Protein AF-A0A938Q5U3-F1 (afdb_monomer_lite)

Sequence (85 aa):
MARLLITLARRAPHPNAGKLWIDHILSKEVQDYYANEVGVSVGRAGVVLANQRPRKLKCGEIDWPVYLEKLQHYQQAWRKTMNLY

Secondary structure (DSSP, 8-state):
---------TT-SSHHHHHHHHHHHHSHHHHHHHHHTS----SSTT---SS-------PPP--HHHHHHHHHHHHHHHHHHTT--

pLDDT: mean 82.11, std 13.45, range [31.34, 96.19]

Radius of gyration: 17.76 Å; chains: 1; bounding box: 36×38×38 Å

Structure (mmCIF, N/CA/C/O backbone):
data_AF-A0A938Q5U3-F1
#
_entry.id   AF-A0A938Q5U3-F1
#
loop_
_atom_site.group_PDB
_atom_site.id
_atom_site.type_symbol
_atom_site.label_atom_id
_atom_site.label_alt_id
_atom_site.label_comp_id
_atom_site.label_asym_id
_atom_site.label_entity_id
_atom_site.label_seq_id
_atom_site.pdbx_PDB_ins_code
_atom_site.Cartn_x
_atom_site.Cartn_y
_atom_site.Cartn_z
_atom_site.occupancy
_atom_site.B_iso_or_equiv
_atom_site.auth_seq_id
_atom_site.auth_comp_id
_atom_site.auth_asym_id
_atom_site.auth_atom_id
_atom_site.pdbx_PDB_model_num
ATOM 1 N N . MET A 1 1 ? 7.037 7.052 6.031 1.00 35.97 1 MET A N 1
ATOM 2 C CA . MET A 1 1 ? 6.791 6.406 4.717 1.00 35.97 1 MET A CA 1
ATOM 3 C C . MET A 1 1 ? 5.517 5.564 4.821 1.00 35.97 1 MET A C 1
ATOM 5 O O . MET A 1 1 ? 5.515 4.566 5.533 1.00 35.97 1 MET A O 1
ATOM 9 N N . ALA A 1 2 ? 4.402 5.999 4.227 1.00 31.34 2 ALA A N 1
ATOM 10 C CA . ALA A 1 2 ? 3.163 5.219 4.229 1.00 31.34 2 ALA A CA 1
ATOM 11 C C . ALA A 1 2 ? 3.302 4.075 3.218 1.00 31.34 2 ALA A C 1
ATOM 13 O O . ALA A 1 2 ? 3.233 4.294 2.011 1.00 31.34 2 ALA A O 1
ATOM 14 N N . ARG A 1 3 ? 3.584 2.862 3.703 1.00 46.56 3 ARG A N 1
ATOM 15 C CA . ARG A 1 3 ? 3.499 1.662 2.868 1.00 46.56 3 ARG A CA 1
ATOM 16 C C . ARG A 1 3 ? 2.019 1.427 2.584 1.00 46.56 3 ARG A C 1
ATOM 18 O O . ARG A 1 3 ? 1.253 1.227 3.521 1.00 46.56 3 ARG A O 1
ATOM 25 N N . LEU A 1 4 ? 1.627 1.450 1.310 1.00 49.59 4 LEU A N 1
ATOM 26 C CA . LEU A 1 4 ? 0.404 0.786 0.859 1.00 49.59 4 LEU A CA 1
ATOM 27 C C . LEU A 1 4 ? 0.476 -0.658 1.370 1.00 49.59 4 LEU A C 1
ATOM 29 O O . LEU A 1 4 ? 1.290 -1.453 0.902 1.00 49.59 4 LEU A O 1
ATOM 33 N N . LEU A 1 5 ? -0.296 -0.952 2.413 1.00 60.88 5 LEU A N 1
ATOM 34 C CA . LEU A 1 5 ? -0.344 -2.258 3.055 1.00 60.88 5 LEU A CA 1
ATOM 35 C C . LEU A 1 5 ? -1.225 -3.157 2.191 1.00 60.88 5 LEU A C 1
ATOM 37 O O . LEU A 1 5 ? -2.415 -3.322 2.434 1.00 60.88 5 LEU A O 1
ATOM 41 N N . ILE A 1 6 ? -0.634 -3.699 1.131 1.00 78.56 6 ILE A N 1
ATOM 42 C CA . ILE A 1 6 ? -1.242 -4.799 0.396 1.00 78.56 6 ILE A CA 1
ATOM 43 C C . ILE A 1 6 ? -0.902 -6.079 1.154 1.00 78.56 6 ILE A C 1
ATOM 45 O O . ILE A 1 6 ? 0.262 -6.348 1.447 1.00 78.56 6 ILE A O 1
ATOM 49 N N . THR A 1 7 ? -1.922 -6.862 1.490 1.00 85.25 7 THR A N 1
ATOM 50 C CA . THR A 1 7 ? -1.765 -8.109 2.237 1.00 85.25 7 THR A CA 1
ATOM 51 C C . THR A 1 7 ? -2.649 -9.203 1.657 1.00 85.25 7 THR A C 1
ATOM 53 O O . THR A 1 7 ? -3.707 -8.931 1.089 1.00 85.25 7 THR A O 1
ATOM 56 N N . LEU A 1 8 ? -2.216 -10.452 1.813 1.00 90.38 8 LEU A N 1
ATOM 57 C CA . LEU A 1 8 ? -3.013 -11.619 1.468 1.00 90.38 8 LEU A CA 1
ATOM 58 C C . LEU A 1 8 ? -3.892 -12.005 2.662 1.00 90.38 8 LEU A C 1
ATOM 60 O O . LEU A 1 8 ? -3.405 -12.161 3.782 1.00 90.38 8 LEU A O 1
ATOM 64 N N . ALA A 1 9 ? -5.188 -12.210 2.426 1.00 90.12 9 ALA A N 1
ATOM 65 C CA . ALA A 1 9 ? -6.088 -12.683 3.471 1.00 90.12 9 ALA A CA 1
ATOM 66 C C . ALA A 1 9 ? -5.656 -14.069 3.986 1.00 90.12 9 ALA A C 1
ATOM 68 O O . ALA A 1 9 ? -5.373 -14.977 3.202 1.00 90.12 9 ALA A O 1
ATOM 69 N N . ARG A 1 10 ? -5.676 -14.263 5.313 1.00 87.25 10 ARG A N 1
ATOM 70 C CA . ARG A 1 10 ? -5.202 -15.496 5.979 1.00 87.25 10 ARG A CA 1
ATOM 71 C C . ARG A 1 10 ? -5.867 -16.780 5.465 1.00 87.25 10 ARG A C 1
ATOM 73 O O . ARG A 1 10 ? -5.262 -17.843 5.530 1.00 87.25 10 ARG A O 1
ATOM 80 N N . ARG A 1 11 ? -7.109 -16.692 4.986 1.00 92.88 11 ARG A N 1
ATOM 81 C CA . ARG A 1 11 ? -7.888 -17.814 4.438 1.00 92.88 11 ARG A CA 1
ATOM 82 C C . ARG A 1 11 ? -8.316 -17.554 2.993 1.00 92.88 11 ARG A C 1
ATOM 84 O O . ARG A 1 11 ? -9.435 -17.883 2.615 1.00 92.88 11 ARG A O 1
ATOM 91 N N . ALA A 1 12 ? -7.457 -16.907 2.204 1.00 92.88 12 ALA A N 1
ATOM 92 C CA . ALA A 1 12 ? -7.731 -16.701 0.788 1.00 92.88 12 ALA A CA 1
ATOM 93 C C . ALA A 1 12 ? -7.970 -18.062 0.098 1.00 92.88 12 ALA A C 1
ATOM 95 O O . ALA A 1 12 ? -7.135 -18.954 0.255 1.00 92.88 12 ALA A O 1
ATOM 96 N N . PRO A 1 13 ? -9.062 -18.232 -0.673 1.00 94.62 13 PRO A N 1
ATOM 97 C CA . PRO A 1 13 ? -9.375 -19.501 -1.340 1.00 94.62 13 PRO A CA 1
ATOM 98 C C . PRO A 1 13 ? -8.335 -19.869 -2.409 1.00 94.62 13 PRO A C 1
ATOM 100 O O . PRO A 1 13 ? -8.126 -21.042 -2.704 1.00 94.62 13 PRO A O 1
ATOM 103 N N . HIS A 1 14 ? -7.636 -18.866 -2.949 1.00 95.50 14 HIS A N 1
ATOM 104 C CA . HIS A 1 14 ? -6.583 -19.030 -3.949 1.00 95.50 14 HIS A CA 1
ATOM 105 C C . HIS A 1 14 ? -5.318 -18.259 -3.534 1.00 95.50 14 HIS A C 1
ATOM 107 O O . HIS A 1 14 ? -5.023 -17.193 -4.082 1.00 95.50 14 HIS A O 1
ATOM 113 N N . PRO A 1 15 ? -4.542 -18.762 -2.556 1.00 93.94 15 PRO A N 1
ATOM 114 C CA . PRO A 1 15 ? -3.419 -18.018 -1.989 1.00 93.94 15 PRO A CA 1
ATOM 115 C C . PRO A 1 15 ? -2.278 -17.810 -2.994 1.00 93.94 15 PRO A C 1
ATOM 117 O O . PRO A 1 15 ? -1.623 -16.772 -2.968 1.00 93.94 15 PRO A O 1
ATOM 120 N N . ASN A 1 16 ? -2.060 -18.758 -3.909 1.00 95.62 16 ASN A N 1
ATOM 121 C CA . ASN A 1 16 ?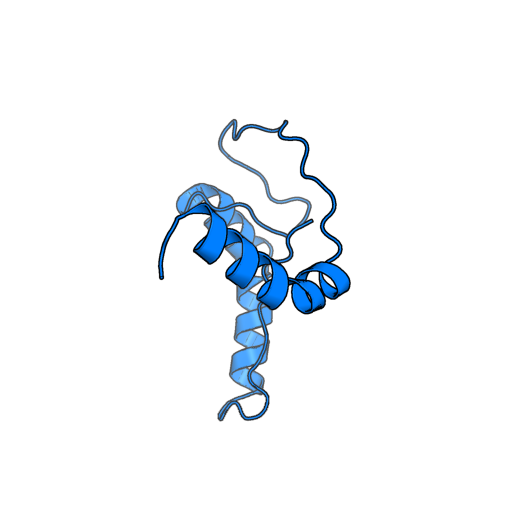 -1.015 -18.646 -4.930 1.00 95.62 16 ASN A CA 1
ATOM 122 C C . ASN A 1 16 ? -1.356 -17.588 -5.987 1.00 95.62 16 ASN A C 1
ATOM 124 O O . ASN A 1 16 ? -0.496 -16.787 -6.336 1.00 95.62 16 ASN A O 1
ATOM 128 N N . ALA A 1 17 ? -2.615 -17.526 -6.430 1.00 95.62 17 ALA A N 1
ATOM 129 C CA . ALA A 1 17 ? -3.075 -16.463 -7.322 1.00 95.62 17 ALA A CA 1
ATOM 130 C C . ALA A 1 17 ? -2.948 -15.085 -6.655 1.00 95.62 17 ALA A C 1
ATOM 132 O O . ALA A 1 17 ? -2.483 -14.136 -7.278 1.00 95.62 17 ALA A O 1
ATOM 133 N N . GLY A 1 18 ? -3.282 -14.991 -5.363 1.00 94.88 18 GLY A N 1
ATOM 134 C CA . GLY A 1 18 ? -3.096 -13.764 -4.593 1.00 94.88 18 GLY A CA 1
ATOM 135 C C . GLY A 1 18 ? -1.631 -13.327 -4.503 1.00 94.88 18 GLY A C 1
ATOM 136 O O . GLY A 1 18 ? -1.348 -12.146 -4.664 1.00 94.88 18 GLY A O 1
ATOM 137 N N . LYS A 1 19 ? -0.687 -14.259 -4.314 1.00 94.50 19 LYS A N 1
ATOM 138 C CA . LYS A 1 19 ? 0.755 -13.950 -4.346 1.00 94.50 19 LYS A CA 1
ATOM 139 C C . LYS A 1 19 ? 1.200 -13.424 -5.709 1.00 94.50 19 LYS A C 1
ATOM 141 O O . LYS A 1 19 ? 1.802 -12.362 -5.762 1.00 94.50 19 LYS A O 1
ATOM 146 N N . LEU A 1 20 ? 0.831 -14.111 -6.794 1.00 96.19 20 LEU A N 1
ATOM 147 C CA . LEU A 1 20 ? 1.160 -13.673 -8.156 1.00 96.19 20 LEU A CA 1
ATOM 148 C C . LEU A 1 20 ? 0.594 -12.284 -8.459 1.00 96.19 20 LEU A C 1
ATOM 150 O O . LEU A 1 20 ? 1.257 -11.462 -9.084 1.00 96.19 20 LEU A O 1
ATOM 154 N N . TRP A 1 21 ? -0.617 -12.003 -7.983 1.00 94.56 21 TRP A N 1
ATOM 155 C CA . TRP A 1 21 ? -1.216 -10.686 -8.125 1.00 94.56 21 TRP A CA 1
ATOM 156 C C . TRP A 1 21 ? -0.450 -9.616 -7.337 1.00 94.56 21 TRP A C 1
ATOM 158 O O . TRP A 1 21 ? -0.185 -8.547 -7.879 1.00 94.56 21 TRP A O 1
ATOM 168 N N . ILE A 1 22 ? -0.038 -9.908 -6.097 1.00 93.38 22 ILE A N 1
ATOM 169 C CA . ILE A 1 22 ? 0.795 -9.002 -5.288 1.00 93.38 22 ILE A CA 1
ATOM 170 C C . ILE A 1 22 ? 2.136 -8.729 -5.983 1.00 93.38 22 ILE A C 1
ATOM 172 O O . ILE A 1 22 ? 2.551 -7.573 -6.079 1.00 93.38 22 ILE A O 1
ATOM 176 N N . ASP A 1 23 ? 2.790 -9.759 -6.512 1.00 93.88 23 ASP A N 1
ATOM 177 C CA . ASP A 1 23 ? 4.048 -9.605 -7.246 1.00 93.88 23 ASP A CA 1
ATOM 178 C C . ASP A 1 23 ? 3.854 -8.741 -8.498 1.00 93.88 23 ASP A C 1
ATOM 180 O O . ASP A 1 23 ? 4.644 -7.832 -8.769 1.00 93.88 23 ASP A O 1
ATOM 184 N N . HIS A 1 24 ? 2.760 -8.969 -9.229 1.00 93.69 24 HIS A N 1
ATOM 185 C CA . HIS A 1 24 ? 2.416 -8.206 -10.421 1.00 93.69 24 HIS A CA 1
ATOM 186 C C . HIS A 1 24 ? 2.181 -6.725 -10.108 1.00 93.69 24 HIS A C 1
ATOM 188 O O . HIS A 1 24 ? 2.808 -5.866 -10.728 1.00 93.69 24 HIS A O 1
ATOM 194 N N . ILE A 1 25 ? 1.345 -6.388 -9.124 1.00 92.25 25 ILE A N 1
ATOM 195 C CA . ILE A 1 25 ? 1.052 -4.978 -8.819 1.00 92.25 25 ILE A CA 1
ATOM 196 C C . ILE A 1 25 ? 2.249 -4.235 -8.225 1.00 92.25 25 ILE A C 1
ATOM 198 O O . ILE A 1 25 ? 2.332 -3.019 -8.374 1.00 92.25 25 ILE A O 1
ATOM 202 N N . LEU A 1 26 ? 3.174 -4.936 -7.561 1.00 90.81 26 LEU A N 1
ATOM 203 C CA . LEU A 1 26 ? 4.414 -4.360 -7.029 1.00 90.81 26 LEU A CA 1
ATOM 204 C C . LEU A 1 26 ? 5.544 -4.309 -8.067 1.00 90.81 26 LEU A C 1
ATOM 206 O O . LEU A 1 26 ? 6.609 -3.743 -7.783 1.00 90.81 26 LEU A O 1
ATOM 210 N N . SER A 1 27 ? 5.340 -4.880 -9.256 1.00 91.75 27 SER A N 1
ATOM 211 C CA . SER A 1 27 ? 6.294 -4.821 -10.361 1.00 91.75 27 SER A CA 1
ATOM 212 C C . SER A 1 27 ? 6.579 -3.377 -10.783 1.00 91.75 27 SER A C 1
ATOM 214 O O . SER A 1 27 ? 5.789 -2.463 -10.547 1.00 91.75 27 SER A O 1
ATOM 216 N N . LYS A 1 28 ? 7.742 -3.149 -11.404 1.00 91.62 28 LYS A N 1
ATOM 217 C CA . LYS A 1 28 ? 8.119 -1.805 -11.861 1.00 91.62 28 LYS A CA 1
ATOM 218 C C . LYS A 1 28 ? 7.126 -1.261 -12.885 1.00 91.62 28 LYS A C 1
ATOM 220 O O . LYS A 1 28 ? 6.692 -0.130 -12.732 1.00 91.62 28 LYS A O 1
ATOM 225 N N . GLU A 1 29 ? 6.755 -2.078 -13.861 1.00 91.81 29 GLU A N 1
ATOM 226 C CA . GLU A 1 29 ? 5.834 -1.709 -14.935 1.00 91.81 29 GLU A CA 1
ATOM 227 C C . GLU A 1 29 ? 4.489 -1.217 -14.391 1.00 91.81 29 GLU A C 1
ATOM 229 O O . GLU A 1 29 ? 4.044 -0.119 -14.716 1.00 91.81 29 GLU A O 1
ATOM 234 N N . VAL A 1 30 ? 3.879 -1.981 -13.484 1.00 92.31 30 VAL A N 1
ATOM 235 C CA . VAL A 1 30 ? 2.576 -1.615 -12.921 1.00 92.31 30 VAL A CA 1
ATOM 236 C C . VAL A 1 30 ? 2.684 -0.396 -12.003 1.00 92.31 30 VAL A C 1
ATOM 238 O O . VAL A 1 30 ? 1.806 0.466 -12.006 1.00 92.31 30 VAL A O 1
ATOM 241 N N . GLN A 1 31 ? 3.770 -0.269 -11.237 1.00 90.94 31 GLN A N 1
ATOM 242 C CA . GLN A 1 31 ? 4.010 0.924 -10.422 1.00 90.94 31 GLN A CA 1
ATOM 243 C C . GLN A 1 31 ? 4.274 2.168 -11.293 1.00 90.94 31 GLN A C 1
ATOM 245 O O . GLN A 1 31 ? 3.801 3.248 -10.948 1.00 90.94 31 GLN A O 1
ATOM 250 N N . ASP A 1 32 ? 4.961 2.036 -12.431 1.00 89.88 32 ASP A N 1
ATOM 251 C CA . ASP A 1 32 ? 5.134 3.121 -13.403 1.00 89.88 32 ASP A CA 1
ATOM 252 C C . ASP A 1 32 ? 3.772 3.526 -14.002 1.00 89.88 32 ASP A C 1
ATOM 254 O O . ASP A 1 32 ? 3.466 4.717 -14.054 1.00 89.88 32 ASP A O 1
ATOM 258 N N . TYR A 1 33 ? 2.913 2.566 -14.364 1.00 90.12 33 TYR A N 1
ATOM 259 C CA . TYR A 1 33 ? 1.542 2.838 -14.821 1.00 90.12 33 TYR A CA 1
ATOM 260 C C . TYR A 1 33 ? 0.722 3.594 -13.763 1.00 90.12 33 TYR A C 1
ATOM 262 O O . TYR A 1 33 ? 0.187 4.669 -14.034 1.00 90.12 33 TYR A O 1
ATOM 270 N N . TYR A 1 34 ? 0.673 3.103 -12.521 1.00 88.75 34 TYR A N 1
ATOM 271 C CA . TYR A 1 34 ? -0.053 3.769 -11.431 1.00 88.75 34 TYR A CA 1
ATOM 272 C C . TYR A 1 34 ? 0.449 5.196 -11.172 1.00 88.75 34 TYR A C 1
ATOM 274 O O . TYR A 1 34 ? -0.330 6.117 -10.901 1.00 88.75 34 TYR A O 1
ATOM 282 N N . ALA A 1 35 ? 1.760 5.394 -11.267 1.00 85.75 35 ALA A N 1
ATOM 283 C CA . ALA A 1 35 ? 2.382 6.684 -11.037 1.00 85.75 35 ALA A CA 1
ATOM 284 C C . ALA A 1 35 ? 2.224 7.672 -12.201 1.00 85.75 35 ALA A C 1
ATOM 286 O O . ALA A 1 35 ? 2.410 8.869 -11.992 1.00 85.75 35 ALA A O 1
ATOM 287 N N . ASN A 1 36 ? 1.878 7.233 -13.405 1.00 86.75 36 ASN A N 1
ATOM 288 C CA . ASN A 1 36 ? 1.801 8.129 -14.561 1.00 86.75 36 ASN A CA 1
ATOM 289 C C . ASN A 1 36 ? 0.377 8.285 -15.077 1.00 86.75 36 ASN A C 1
ATOM 291 O O . ASN A 1 36 ? -0.077 9.415 -15.230 1.00 86.75 36 ASN A O 1
ATOM 295 N N . GLU A 1 37 ? -0.354 7.183 -15.196 1.00 87.94 37 GLU A N 1
ATOM 296 C CA . GLU A 1 37 ? -1.709 7.169 -15.746 1.00 87.94 37 GLU A CA 1
ATOM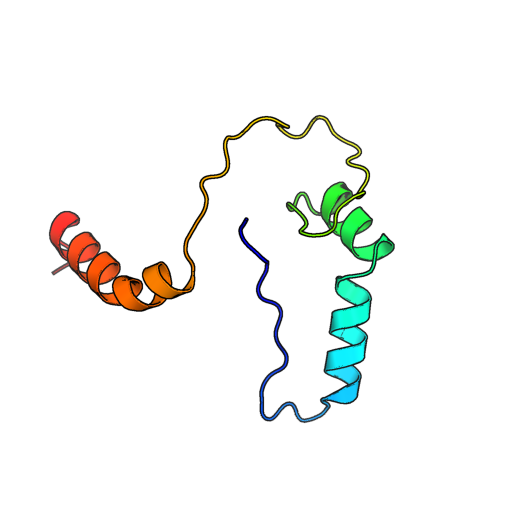 297 C C . GLU A 1 37 ? -2.769 7.405 -14.668 1.00 87.94 37 GLU A C 1
ATOM 299 O O . GLU A 1 37 ? -3.736 8.131 -14.876 1.00 87.94 37 GLU A O 1
ATOM 304 N N . VAL A 1 38 ? -2.582 6.827 -13.475 1.00 85.88 38 VAL A N 1
ATOM 305 C CA . VAL A 1 38 ? -3.616 6.849 -12.420 1.00 85.88 38 VAL A CA 1
ATOM 306 C C . VAL A 1 38 ? -3.462 8.030 -11.458 1.00 85.88 38 VAL A C 1
ATOM 308 O O . VAL A 1 38 ? -4.389 8.373 -10.731 1.00 85.88 38 VAL A O 1
ATOM 311 N N . GLY A 1 39 ? -2.303 8.688 -11.420 1.00 79.19 39 GLY A N 1
ATOM 312 C CA . GLY A 1 39 ? -2.134 9.854 -10.546 1.00 79.19 39 GLY A CA 1
ATOM 313 C C . GLY A 1 39 ? -1.761 9.528 -9.087 1.00 79.19 39 GLY A C 1
ATOM 314 O O . GLY A 1 39 ? -1.655 10.445 -8.276 1.00 79.19 39 GLY A O 1
ATOM 315 N N . VAL A 1 40 ? -1.470 8.266 -8.733 1.00 80.31 40 VAL A N 1
ATOM 316 C CA . VAL A 1 40 ? -1.194 7.863 -7.332 1.00 80.31 40 VAL A CA 1
ATOM 317 C C . VAL A 1 40 ? 0.290 7.834 -6.980 1.00 80.31 40 VAL A C 1
ATOM 319 O O . VAL A 1 40 ? 1.143 7.568 -7.828 1.00 80.31 40 VAL A O 1
ATOM 322 N N . SER A 1 41 ? 0.627 8.134 -5.725 1.00 79.69 41 SER A N 1
ATOM 323 C CA . SER A 1 41 ? 1.987 7.960 -5.199 1.00 79.69 41 SER A CA 1
ATOM 324 C C . SER A 1 41 ? 2.290 6.481 -4.985 1.00 79.69 41 SER A C 1
ATOM 326 O O . SER A 1 41 ? 1.481 5.752 -4.416 1.00 79.69 41 SER A O 1
ATOM 328 N N . VAL A 1 42 ? 3.474 6.053 -5.411 1.00 83.31 42 VAL A N 1
ATOM 329 C CA . VAL A 1 42 ? 3.889 4.647 -5.407 1.00 83.31 42 VAL A CA 1
ATOM 330 C C . VAL A 1 42 ? 5.017 4.391 -4.420 1.00 83.31 42 VAL A C 1
ATOM 332 O O . VAL A 1 42 ? 5.823 5.273 -4.126 1.00 83.31 42 VAL A O 1
ATOM 335 N N . GLY A 1 43 ? 5.066 3.169 -3.887 1.00 79.69 43 GLY A N 1
ATOM 336 C CA . GLY A 1 43 ? 6.052 2.780 -2.876 1.00 79.69 43 GLY A CA 1
ATOM 337 C C . GLY A 1 43 ? 7.396 2.332 -3.453 1.00 79.69 43 GLY A C 1
ATOM 338 O O . GLY A 1 43 ? 8.377 2.248 -2.713 1.00 79.69 43 GLY A O 1
ATOM 339 N N . ARG A 1 44 ? 7.455 2.018 -4.754 1.00 83.38 44 ARG A N 1
ATOM 340 C CA . ARG A 1 44 ? 8.657 1.486 -5.403 1.00 83.38 44 ARG A CA 1
ATOM 341 C C . ARG A 1 44 ? 9.644 2.604 -5.743 1.00 83.38 44 ARG A C 1
ATOM 343 O O . ARG A 1 44 ? 9.303 3.566 -6.426 1.00 83.38 44 ARG A O 1
ATOM 350 N N . ALA A 1 45 ? 10.890 2.449 -5.301 1.00 81.94 45 ALA A N 1
ATOM 351 C CA . ALA A 1 45 ? 11.980 3.336 -5.695 1.00 81.94 45 ALA A CA 1
ATOM 352 C C . ALA A 1 45 ? 12.311 3.181 -7.193 1.00 81.94 45 ALA A C 1
ATOM 354 O O . ALA A 1 45 ? 12.171 2.096 -7.758 1.00 81.94 45 ALA A O 1
ATOM 355 N N . GLY A 1 46 ? 12.768 4.259 -7.837 1.00 81.06 46 GLY A N 1
ATOM 356 C CA . GLY A 1 46 ? 13.163 4.236 -9.254 1.00 81.06 46 GLY A CA 1
ATOM 357 C C . GLY A 1 46 ? 11.997 4.219 -10.252 1.00 81.06 46 GLY A C 1
ATOM 358 O O . GLY A 1 46 ? 12.196 3.903 -11.428 1.00 81.06 46 GLY A O 1
ATOM 359 N N . VAL A 1 47 ? 10.781 4.538 -9.805 1.00 82.75 47 VAL A N 1
ATOM 360 C CA . VAL A 1 47 ? 9.660 4.835 -10.706 1.00 82.75 47 VAL A CA 1
ATOM 361 C C . VAL A 1 47 ? 9.890 6.189 -11.369 1.00 82.75 47 VAL A C 1
ATOM 363 O O . VAL A 1 47 ? 10.212 7.175 -10.700 1.00 82.75 47 VAL A O 1
ATOM 366 N N . VAL A 1 48 ? 9.761 6.223 -12.694 1.00 78.88 48 VAL A N 1
ATOM 367 C CA . VAL A 1 48 ? 9.955 7.445 -13.481 1.00 78.88 48 VAL A CA 1
ATOM 368 C C . VAL A 1 48 ? 8.622 8.178 -13.529 1.00 78.88 48 VAL A C 1
ATOM 370 O O . VAL A 1 48 ? 7.649 7.666 -14.071 1.00 78.88 48 VAL A O 1
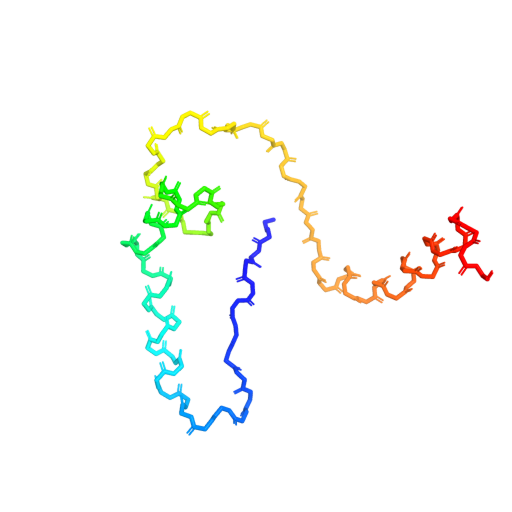ATOM 373 N N . LEU A 1 49 ? 8.573 9.367 -12.933 1.00 76.50 49 LEU A N 1
ATOM 374 C CA . LEU A 1 49 ? 7.383 10.214 -12.943 1.00 76.50 49 LEU A CA 1
ATOM 375 C C . LEU A 1 49 ? 7.417 11.108 -14.187 1.00 76.50 49 LEU A C 1
ATOM 377 O O . LEU A 1 49 ? 8.320 11.934 -14.318 1.00 76.50 49 LEU A O 1
ATOM 381 N N . ALA A 1 50 ? 6.428 10.955 -15.064 1.00 70.31 50 ALA A N 1
ATOM 382 C CA . ALA A 1 50 ? 6.258 11.711 -16.302 1.00 70.31 50 ALA A CA 1
ATOM 383 C C . ALA A 1 50 ? 5.994 13.203 -16.042 1.00 70.31 50 ALA A C 1
ATOM 385 O O . ALA A 1 50 ? 6.427 14.053 -16.813 1.00 70.31 50 ALA A O 1
ATOM 386 N N . ASN A 1 51 ? 5.347 13.535 -14.917 1.00 66.50 51 ASN A N 1
ATOM 387 C CA . ASN A 1 51 ? 4.944 14.902 -14.582 1.00 66.50 51 ASN A CA 1
ATOM 388 C C . ASN A 1 51 ? 5.730 15.476 -13.392 1.00 66.50 51 ASN A C 1
ATOM 390 O O . ASN A 1 51 ? 6.185 14.741 -12.509 1.00 66.50 51 ASN A O 1
ATOM 394 N N . GLN A 1 52 ? 5.826 16.813 -13.326 1.00 60.56 52 GLN A N 1
ATOM 395 C CA . GLN A 1 52 ? 6.382 17.599 -12.210 1.00 60.56 52 GLN A CA 1
ATOM 396 C C . GLN A 1 52 ? 5.513 17.506 -10.939 1.00 60.56 52 GLN A C 1
ATOM 398 O O . GLN A 1 52 ? 5.124 18.514 -10.351 1.00 60.56 52 GLN A O 1
ATOM 403 N N . ARG A 1 53 ? 5.172 16.292 -10.496 1.00 63.59 53 ARG A N 1
ATOM 404 C CA . ARG A 1 53 ? 4.492 16.091 -9.217 1.00 63.59 53 ARG A CA 1
ATOM 405 C C . ARG A 1 53 ? 5.290 16.788 -8.118 1.00 63.59 53 ARG A C 1
ATOM 407 O O . ARG A 1 53 ? 6.522 16.731 -8.163 1.00 63.59 53 ARG A O 1
ATOM 414 N N . PRO A 1 54 ? 4.629 17.433 -7.144 1.00 62.16 54 PRO A N 1
ATOM 415 C CA . PRO A 1 54 ? 5.308 18.196 -6.106 1.00 62.16 54 PRO A CA 1
ATOM 416 C C . PRO A 1 54 ? 6.336 17.312 -5.389 1.00 62.16 54 PRO A C 1
ATOM 418 O O . PRO A 1 54 ? 5.999 16.466 -4.568 1.00 62.16 54 PRO A O 1
ATOM 421 N N . ARG A 1 55 ? 7.620 17.505 -5.720 1.00 61.38 55 ARG A N 1
ATOM 422 C CA . ARG A 1 55 ? 8.734 16.667 -5.241 1.00 61.38 55 ARG A CA 1
ATOM 423 C C . ARG A 1 55 ? 9.126 16.948 -3.784 1.00 61.38 55 ARG A C 1
ATOM 425 O O . ARG A 1 55 ? 10.115 16.400 -3.312 1.00 61.38 55 ARG A O 1
ATOM 432 N N . LYS A 1 56 ? 8.428 17.850 -3.085 1.00 59.56 56 LYS A N 1
ATOM 433 C CA . LYS A 1 56 ? 8.939 18.476 -1.853 1.00 59.56 56 LYS A CA 1
ATOM 434 C C . LYS A 1 56 ? 7.884 18.695 -0.769 1.00 59.56 56 LYS A C 1
ATOM 436 O O . LYS A 1 56 ? 7.841 19.756 -0.156 1.00 59.56 56 LYS A O 1
ATOM 441 N N . LEU A 1 57 ? 7.059 17.693 -0.490 1.00 67.69 57 LEU A N 1
ATOM 442 C CA . LEU A 1 57 ? 6.370 17.661 0.799 1.00 67.69 57 LEU A CA 1
ATOM 443 C C . LEU A 1 57 ? 7.262 16.925 1.798 1.00 67.69 57 LEU A C 1
ATOM 445 O O . LEU A 1 57 ? 7.732 15.823 1.518 1.00 67.69 57 LEU A O 1
ATOM 449 N N . LYS A 1 58 ? 7.517 17.538 2.961 1.00 70.31 58 LYS A N 1
ATOM 450 C CA . LYS A 1 58 ? 8.115 16.822 4.091 1.00 70.31 58 LYS A CA 1
ATOM 451 C C . LYS A 1 58 ? 7.101 15.773 4.540 1.00 70.31 58 LYS A C 1
ATOM 453 O O . LYS A 1 58 ? 6.147 16.094 5.242 1.00 70.31 58 LYS A O 1
ATOM 458 N N . CYS A 1 59 ? 7.275 14.529 4.106 1.00 67.62 59 CYS A N 1
ATOM 459 C CA . CYS A 1 59 ? 6.536 13.425 4.695 1.00 67.62 59 CYS A CA 1
ATOM 460 C C . CYS A 1 59 ? 7.069 13.202 6.106 1.00 67.62 59 CYS A C 1
ATOM 462 O O . CYS A 1 59 ? 8.235 12.852 6.274 1.00 67.62 59 CYS A O 1
ATOM 464 N N . GLY A 1 60 ? 6.209 13.392 7.104 1.00 74.31 60 GLY A N 1
ATOM 465 C CA . GLY A 1 60 ? 6.505 12.954 8.460 1.00 74.31 60 GLY A CA 1
ATOM 466 C C . GLY A 1 60 ? 6.749 11.445 8.507 1.00 74.31 60 GLY A C 1
ATOM 467 O O . GLY A 1 60 ? 6.219 10.667 7.698 1.00 74.31 60 GLY A O 1
ATOM 468 N N . GLU A 1 61 ? 7.564 11.025 9.463 1.00 79.69 61 GLU A N 1
ATOM 469 C CA . GLU A 1 61 ? 7.648 9.623 9.836 1.00 79.69 61 GLU A CA 1
ATOM 470 C C . GLU A 1 61 ? 6.441 9.289 10.711 1.00 79.69 61 GLU A C 1
ATOM 472 O O . GLU A 1 61 ? 6.130 9.997 11.665 1.00 79.69 61 GLU A O 1
ATOM 477 N N . ILE A 1 62 ? 5.716 8.239 10.327 1.00 81.44 62 ILE A N 1
ATOM 478 C CA . ILE A 1 62 ? 4.602 7.710 11.106 1.00 81.44 62 ILE A CA 1
ATOM 479 C C . ILE A 1 62 ? 5.098 6.404 11.708 1.00 81.44 62 ILE A C 1
ATOM 481 O O . ILE A 1 62 ? 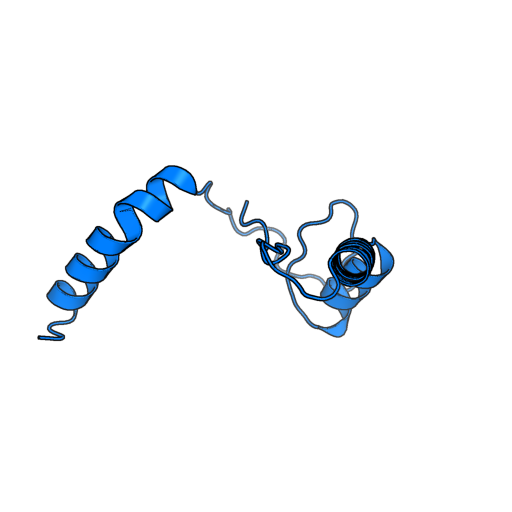5.453 5.484 10.965 1.00 81.44 62 ILE A O 1
ATOM 485 N N . ASP A 1 63 ? 5.103 6.336 13.034 1.00 86.81 63 ASP A N 1
ATOM 486 C CA . ASP A 1 63 ? 5.229 5.083 13.768 1.00 86.81 63 ASP A CA 1
ATOM 487 C C . ASP A 1 63 ? 3.884 4.352 13.696 1.00 86.81 63 ASP A C 1
ATOM 489 O O . ASP A 1 63 ? 2.928 4.681 14.401 1.00 86.81 63 ASP A O 1
ATOM 493 N N . TRP A 1 64 ? 3.781 3.413 12.755 1.00 81.56 64 TRP A N 1
ATOM 494 C CA . TRP A 1 64 ? 2.541 2.692 12.484 1.00 81.56 64 TRP A CA 1
ATOM 495 C C . TRP A 1 64 ? 2.063 1.825 13.658 1.00 81.56 64 TRP A C 1
ATOM 497 O O . TRP A 1 64 ? 0.868 1.896 13.947 1.00 81.56 64 TRP A O 1
ATOM 507 N N . PRO A 1 65 ? 2.920 1.044 14.351 1.00 85.88 65 PRO A N 1
ATOM 508 C CA . PRO A 1 65 ? 2.522 0.342 15.573 1.00 85.88 65 PRO A CA 1
ATOM 509 C C . PRO A 1 65 ? 1.888 1.267 16.616 1.00 85.88 65 PRO A C 1
ATOM 511 O O . PRO A 1 65 ? 0.743 1.046 17.013 1.00 85.88 65 PRO A O 1
ATOM 514 N N . VAL A 1 66 ? 2.573 2.357 16.974 1.00 87.69 66 VAL A N 1
ATOM 515 C CA . VAL A 1 66 ? 2.074 3.313 17.977 1.00 87.69 66 VAL A CA 1
ATOM 516 C C . VAL A 1 66 ? 0.793 3.997 17.499 1.00 87.69 66 VAL A C 1
ATOM 518 O O . VAL A 1 66 ? -0.136 4.215 18.279 1.00 87.69 66 VAL A O 1
ATOM 521 N N . TYR A 1 67 ? 0.716 4.339 16.212 1.00 86.00 67 TYR A N 1
ATOM 522 C CA . TYR A 1 67 ? -0.477 4.939 15.621 1.00 86.00 67 TYR A CA 1
ATOM 523 C C . TYR A 1 67 ? -1.690 4.006 15.710 1.00 86.00 67 TYR A C 1
ATOM 525 O O . TYR A 1 67 ? -2.776 4.458 16.071 1.00 86.00 67 TYR A O 1
ATOM 533 N N . LEU A 1 68 ? -1.516 2.714 15.414 1.00 85.06 68 LEU A N 1
ATOM 534 C CA . LEU A 1 68 ? -2.594 1.725 15.467 1.00 85.06 68 LEU A CA 1
ATOM 535 C C . LEU A 1 68 ? -3.099 1.503 16.896 1.00 85.06 68 LEU A C 1
ATOM 537 O O . LEU A 1 68 ? -4.312 1.453 17.096 1.00 85.06 68 LEU A O 1
ATOM 541 N N . GLU A 1 69 ? -2.206 1.448 17.886 1.00 89.62 69 GLU A N 1
ATOM 542 C CA . GLU A 1 69 ? -2.582 1.362 19.307 1.00 89.62 69 GLU A CA 1
ATOM 543 C C . GLU A 1 69 ? -3.409 2.575 19.754 1.00 89.62 69 GLU A C 1
ATOM 545 O O . GLU A 1 69 ? -4.390 2.446 20.487 1.00 89.62 69 GLU A O 1
ATOM 550 N N . LYS A 1 70 ? -3.045 3.769 19.277 1.00 89.50 70 LYS A N 1
ATOM 551 C CA . LYS A 1 70 ? -3.698 5.030 19.657 1.00 89.50 70 LYS A CA 1
ATOM 552 C C . LYS A 1 70 ? -4.896 5.399 18.789 1.00 89.50 70 LYS A C 1
ATOM 554 O O . LYS A 1 70 ? -5.601 6.354 19.116 1.00 89.50 70 LYS A O 1
ATOM 559 N N . LEU A 1 71 ? -5.170 4.659 17.714 1.00 89.50 71 LEU A N 1
ATOM 560 C CA . LEU A 1 71 ? -6.201 5.010 16.735 1.00 89.50 71 LEU A CA 1
ATOM 561 C C . LEU A 1 71 ? -7.580 5.182 17.384 1.00 89.50 71 LEU A C 1
ATOM 563 O O . LEU A 1 71 ? -8.274 6.156 17.101 1.00 89.50 71 LEU A O 1
ATOM 567 N N . GLN A 1 72 ? -7.953 4.281 18.297 1.00 86.75 72 GLN A N 1
ATOM 568 C CA . GLN A 1 72 ? -9.226 4.367 19.022 1.00 86.75 72 GLN A CA 1
ATOM 569 C C . GLN A 1 72 ? -9.298 5.616 19.910 1.00 86.75 72 GLN A C 1
ATOM 571 O O . GLN A 1 72 ? -10.321 6.301 19.930 1.00 86.75 72 GLN A O 1
ATOM 576 N N . HIS A 1 73 ? -8.204 5.953 20.598 1.00 89.06 73 HIS A N 1
ATOM 577 C CA . HIS A 1 73 ? -8.122 7.157 21.421 1.00 89.06 73 HIS A CA 1
ATOM 578 C C . HIS A 1 73 ? -8.269 8.427 20.571 1.00 89.06 73 HIS A C 1
ATOM 580 O O . HIS A 1 73 ? -9.055 9.312 20.911 1.00 89.06 73 HIS A O 1
ATOM 586 N N . TYR A 1 74 ? -7.586 8.494 19.423 1.00 89.75 74 TYR A N 1
ATOM 587 C CA . TYR A 1 74 ? -7.715 9.614 18.489 1.00 89.75 74 TYR A CA 1
ATOM 588 C C . TYR A 1 74 ? -9.132 9.747 17.927 1.00 89.75 74 TYR A C 1
ATOM 590 O O . TYR A 1 74 ? -9.654 10.857 17.846 1.00 89.75 74 TYR A O 1
ATOM 598 N N . GLN A 1 75 ? -9.789 8.633 17.595 1.00 88.31 75 GLN A N 1
ATOM 599 C CA . GLN A 1 75 ? -11.178 8.641 17.131 1.00 88.31 75 GLN A CA 1
ATOM 600 C C . GLN A 1 75 ? -12.142 9.182 18.195 1.00 88.31 75 GLN A C 1
ATOM 602 O O . GLN A 1 75 ? -13.020 9.983 17.875 1.00 88.31 75 GLN A O 1
ATOM 607 N N . GLN A 1 76 ? -11.980 8.775 19.456 1.00 87.81 76 GLN A N 1
ATOM 608 C CA . GLN A 1 76 ? -12.803 9.266 20.566 1.00 87.81 76 GLN A CA 1
ATOM 609 C C . GLN A 1 76 ? -12.569 10.756 20.835 1.00 87.81 76 GLN A C 1
ATOM 611 O O . GLN A 1 76 ? -13.534 11.512 20.961 1.00 87.81 76 GLN A O 1
ATOM 616 N N . ALA A 1 77 ? -11.306 11.189 20.869 1.00 89.12 77 ALA A N 1
ATOM 617 C CA . ALA A 1 77 ? -10.948 12.595 21.034 1.00 89.12 77 ALA A CA 1
ATOM 618 C C . ALA A 1 77 ? -11.548 13.457 19.913 1.00 89.12 77 ALA A C 1
ATOM 620 O O . ALA A 1 77 ? -12.175 14.474 20.193 1.00 89.12 77 ALA A O 1
ATOM 621 N N . TR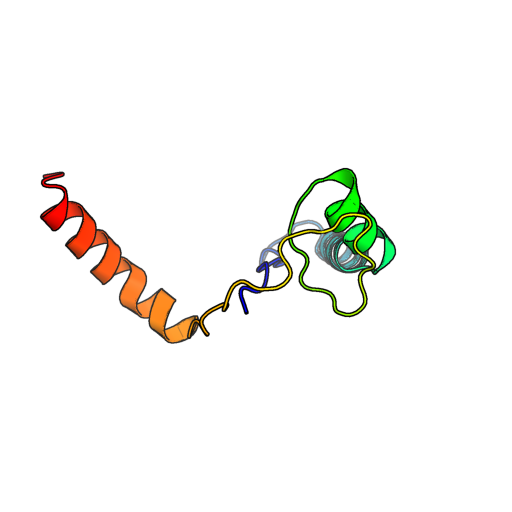P A 1 78 ? -11.445 13.003 18.660 1.00 90.06 78 TRP A N 1
ATOM 622 C CA . TRP A 1 78 ? -12.007 13.704 17.506 1.00 90.06 78 TRP A CA 1
ATOM 623 C C . TRP A 1 78 ? -13.527 13.860 17.591 1.00 90.06 78 TRP A C 1
ATOM 625 O O . TRP A 1 78 ? -14.045 14.957 17.397 1.00 90.06 78 TRP A O 1
ATOM 635 N N . ARG A 1 79 ? -14.253 12.787 17.934 1.00 89.38 79 ARG A N 1
ATOM 636 C CA . ARG A 1 79 ? -15.716 12.841 18.108 1.00 89.38 79 ARG A CA 1
ATOM 637 C C . ARG A 1 79 ? -16.129 13.839 19.185 1.00 89.38 79 ARG A C 1
ATOM 639 O O . ARG A 1 79 ? -17.069 14.598 18.967 1.00 89.38 79 ARG A O 1
ATOM 646 N N . LYS A 1 80 ? -15.396 13.878 20.301 1.00 87.94 80 LYS A N 1
ATOM 647 C CA . LYS A 1 80 ? -15.627 14.840 21.383 1.00 87.94 80 LYS A CA 1
ATOM 648 C C . LYS A 1 80 ? -15.380 16.278 20.938 1.00 87.94 80 LYS A C 1
ATOM 650 O O . LYS A 1 80 ? -16.197 17.144 21.223 1.00 87.94 80 LYS A O 1
ATOM 655 N N . THR A 1 81 ? -14.287 16.534 20.222 1.00 90.19 81 THR A N 1
ATOM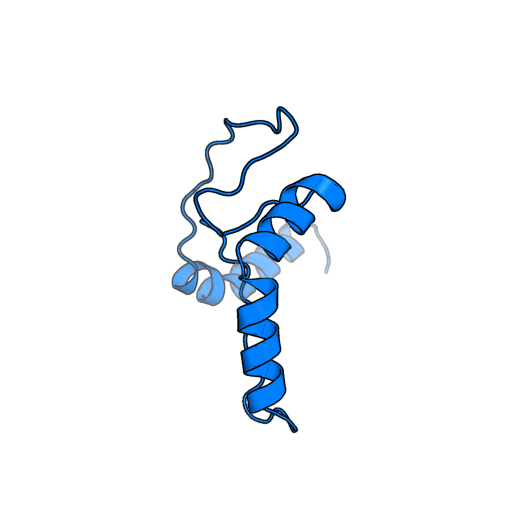 656 C CA . THR A 1 81 ? -13.958 17.873 19.711 1.00 90.19 81 THR A CA 1
ATOM 657 C C . THR A 1 81 ? -14.973 18.370 18.685 1.00 90.19 81 THR A C 1
ATOM 659 O O . THR A 1 81 ? -15.324 19.544 18.699 1.00 90.19 81 THR A O 1
ATOM 662 N N . MET A 1 82 ? -15.480 17.481 17.830 1.00 89.56 82 MET A N 1
ATOM 663 C CA . MET A 1 82 ? -16.473 17.816 16.804 1.00 89.56 82 MET A CA 1
ATOM 664 C C . MET A 1 82 ? -17.920 17.811 17.328 1.00 89.56 82 MET A C 1
ATOM 666 O O . MET A 1 82 ? -18.843 17.991 16.541 1.00 89.56 82 MET A O 1
ATOM 670 N N . ASN A 1 83 ? -18.121 17.606 18.636 1.00 81.81 83 ASN A N 1
ATOM 671 C CA . ASN A 1 83 ? -19.429 17.536 19.292 1.00 81.81 83 ASN A CA 1
ATOM 672 C C . ASN A 1 83 ? -20.391 16.514 18.646 1.00 81.81 83 ASN A C 1
ATOM 674 O O . ASN A 1 83 ? -21.594 16.740 18.564 1.00 81.81 83 ASN A O 1
ATOM 678 N N . LEU A 1 84 ? -19.846 15.390 18.166 1.00 74.06 84 LEU A N 1
ATOM 679 C CA . LEU A 1 84 ? -20.585 14.312 17.494 1.00 74.06 84 LEU A CA 1
ATOM 680 C C . LEU A 1 84 ? -21.160 13.289 18.495 1.00 74.06 84 LEU A C 1
ATOM 682 O O . LEU A 1 84 ? -21.043 12.082 18.267 1.00 74.06 84 LEU A O 1
ATOM 686 N N . TYR A 1 85 ? -21.712 13.764 19.614 1.00 57.09 85 TYR A N 1
ATOM 687 C CA . TYR A 1 85 ? -22.447 12.937 20.578 1.00 57.09 85 TYR A CA 1
ATOM 688 C C . TYR A 1 85 ? -23.940 12.942 20.270 1.00 57.09 85 TYR A C 1
ATOM 690 O O . TYR A 1 85 ? -24.490 14.050 20.089 1.00 57.09 85 TYR A O 1
#

Foldseek 3Di:
DDPPPDDDDPPPVCRPVSVVVVCVCLDLVNQLCCQEVVVDDGDDPPRDHPDPDPPDDPDDDDPPVVCVVCVVVVVVVVCVVVVVD